Protein AF-A0A916YNK8-F1 (afdb_monomer_lite)

pLDDT: mean 82.69, std 10.83, range [41.94, 93.25]

Secondary structure (DSSP, 8-state):
-PPP-EEEEEEEETTEEEEEEEEEE-SSEEEESS--SS--TT-EEEEE-GGG-EEEEE--SSTTEEEESSPPPHHHHHHHT-

Sequence (82 aa):
MPAITVPAELSMARGVFTTVRIVDLTVHACKLSERLHVSLAGIRGVVWIGAIGPLHVLNRAGLDRLDFDGPLHPSIVAHFNA

Foldseek 3Di:
DPQDWFWKWKDQDPPDIDIWTWRADDQWKTFTPDFDPDQSAQTWIWMGGDPLGTFIWHDHGDRGMTTTPGTDDVVVRVVVND

Structure (mmCIF, N/CA/C/O backbone):
data_AF-A0A916YNK8-F1
#
_entry.id   AF-A0A916YNK8-F1
#
loop_
_atom_site.group_PDB
_atom_site.id
_atom_site.type_symbol
_atom_site.label_atom_id
_atom_site.label_alt_id
_atom_site.label_comp_id
_atom_site.label_asym_id
_atom_site.label_entity_id
_atom_site.label_seq_id
_atom_site.pdbx_PDB_ins_code
_atom_site.Cartn_x
_atom_site.Cartn_y
_atom_site.Cartn_z
_atom_site.occupancy
_atom_site.B_iso_or_equiv
_atom_site.auth_seq_id
_atom_site.auth_comp_id
_atom_site.auth_asym_id
_atom_site.auth_atom_id
_atom_site.pdbx_PDB_model_num
ATOM 1 N N . MET A 1 1 ? 0.658 2.809 23.013 1.00 41.94 1 MET A N 1
ATOM 2 C CA . MET A 1 1 ? 0.382 1.550 22.290 1.00 41.94 1 MET A CA 1
ATOM 3 C C . MET A 1 1 ? 1.168 1.596 20.990 1.00 41.94 1 MET A C 1
ATOM 5 O O . MET A 1 1 ? 1.136 2.653 20.368 1.00 41.94 1 MET A O 1
ATOM 9 N N . PRO A 1 2 ? 1.938 0.559 20.617 1.00 51.31 2 PRO A N 1
ATOM 10 C CA . PRO A 1 2 ? 2.569 0.532 19.300 1.00 51.31 2 PRO A CA 1
ATOM 11 C C . PRO A 1 2 ? 1.464 0.583 18.241 1.00 51.31 2 PRO A C 1
ATOM 13 O O . PRO A 1 2 ? 0.474 -0.138 18.359 1.00 51.31 2 PRO A O 1
ATOM 16 N N . ALA A 1 3 ? 1.595 1.479 17.263 1.00 64.56 3 ALA A N 1
ATOM 17 C CA . ALA A 1 3 ? 0.665 1.531 16.143 1.00 64.56 3 ALA A CA 1
ATOM 18 C C . ALA A 1 3 ? 0.687 0.172 15.430 1.00 64.56 3 ALA A C 1
ATOM 20 O O . ALA A 1 3 ? 1.767 -0.378 15.189 1.00 64.56 3 ALA A O 1
ATOM 21 N N . ILE A 1 4 ? -0.489 -0.382 15.136 1.00 75.69 4 ILE A N 1
ATOM 22 C CA . ILE A 1 4 ? -0.593 -1.597 14.330 1.00 75.69 4 ILE A CA 1
ATOM 23 C C . ILE A 1 4 ? 0.042 -1.286 12.973 1.00 75.69 4 ILE A C 1
ATOM 25 O O . ILE A 1 4 ? -0.210 -0.237 12.383 1.00 75.69 4 ILE A O 1
ATOM 29 N N . THR A 1 5 ? 0.921 -2.174 12.513 1.00 86.69 5 THR A N 1
ATOM 30 C CA . THR A 1 5 ? 1.553 -2.048 11.199 1.00 86.69 5 THR A CA 1
ATOM 31 C C . THR A 1 5 ? 1.268 -3.289 10.383 1.00 86.69 5 THR A C 1
ATOM 33 O O . THR A 1 5 ? 1.425 -4.406 10.878 1.00 86.69 5 THR A O 1
ATOM 36 N N . VAL A 1 6 ? 0.856 -3.094 9.134 1.00 88.31 6 VAL A N 1
ATOM 37 C CA . VAL A 1 6 ? 0.582 -4.187 8.202 1.00 88.31 6 VAL A CA 1
ATOM 38 C C . VAL A 1 6 ? 1.754 -4.302 7.230 1.00 88.31 6 VAL A C 1
ATOM 40 O O . VAL A 1 6 ? 2.101 -3.306 6.588 1.00 88.31 6 VAL A O 1
ATOM 43 N N . PRO A 1 7 ? 2.404 -5.474 7.121 1.00 90.38 7 PRO A N 1
ATOM 44 C CA . PRO A 1 7 ? 3.453 -5.676 6.134 1.00 90.38 7 PRO A CA 1
ATOM 45 C C . PRO A 1 7 ? 2.866 -5.621 4.720 1.00 90.38 7 PRO A C 1
ATOM 47 O O . PRO A 1 7 ? 1.792 -6.160 4.451 1.00 90.38 7 PRO A O 1
ATOM 50 N N . ALA A 1 8 ? 3.594 -4.978 3.818 1.00 90.94 8 ALA A N 1
ATOM 51 C CA . ALA A 1 8 ? 3.265 -4.872 2.410 1.00 90.94 8 ALA A CA 1
ATOM 52 C C . ALA A 1 8 ? 4.529 -5.022 1.561 1.00 90.94 8 ALA A C 1
ATOM 54 O O . ALA A 1 8 ? 5.645 -4.768 2.018 1.00 90.94 8 ALA A O 1
ATOM 55 N N . GLU A 1 9 ? 4.356 -5.417 0.309 1.00 91.75 9 GLU A N 1
ATOM 56 C CA . GLU A 1 9 ? 5.437 -5.454 -0.673 1.00 91.75 9 GLU A CA 1
ATOM 57 C C . GLU A 1 9 ? 5.262 -4.291 -1.637 1.00 91.75 9 GLU A C 1
ATOM 59 O O . GLU A 1 9 ? 4.157 -4.023 -2.093 1.00 91.75 9 GLU A O 1
ATOM 64 N N . LEU A 1 10 ? 6.337 -3.577 -1.946 1.00 89.12 10 LEU A N 1
ATOM 65 C CA . LEU A 1 10 ? 6.325 -2.417 -2.826 1.00 89.12 10 LEU A CA 1
ATOM 66 C C . LEU A 1 10 ? 7.298 -2.633 -3.983 1.00 89.12 10 LEU A C 1
ATOM 68 O O . LEU A 1 10 ? 8.476 -2.906 -3.761 1.00 89.12 10 LEU A O 1
ATOM 72 N N . SER A 1 11 ? 6.829 -2.421 -5.212 1.00 89.06 11 SER A N 1
ATOM 73 C CA . SER A 1 11 ? 7.670 -2.365 -6.407 1.00 89.06 11 SER A CA 1
ATOM 74 C C . SER A 1 11 ? 7.533 -1.017 -7.107 1.00 89.06 11 SER A C 1
ATOM 76 O O . SER A 1 11 ? 6.465 -0.693 -7.614 1.00 89.06 11 SER A O 1
ATOM 78 N N . MET A 1 12 ? 8.606 -0.217 -7.133 1.00 79.38 12 MET A N 1
ATOM 79 C CA . MET A 1 12 ? 8.629 1.122 -7.760 1.00 79.38 12 MET A CA 1
ATOM 80 C C . MET A 1 12 ? 9.497 1.212 -9.021 1.00 79.38 12 MET A C 1
ATOM 82 O O . MET A 1 12 ? 9.353 2.137 -9.811 1.00 79.38 12 MET A O 1
ATOM 86 N N . ALA A 1 13 ? 10.387 0.251 -9.249 1.00 73.25 13 ALA A N 1
ATOM 87 C CA . ALA A 1 13 ? 11.169 0.137 -10.475 1.00 73.25 13 ALA A CA 1
ATOM 88 C C . ALA A 1 13 ? 11.072 -1.309 -10.951 1.00 73.25 13 ALA A C 1
ATOM 90 O O . ALA A 1 13 ? 11.160 -2.218 -10.126 1.00 73.25 13 ALA A O 1
ATOM 91 N N . ARG A 1 14 ? 10.847 -1.506 -12.258 1.00 64.12 14 ARG A N 1
ATOM 92 C CA . ARG A 1 14 ? 10.527 -2.802 -12.886 1.00 64.12 14 ARG A CA 1
ATOM 93 C C . ARG A 1 14 ? 11.321 -3.962 -12.262 1.00 64.12 14 ARG A C 1
ATOM 95 O O . ARG A 1 14 ? 12.489 -4.150 -12.584 1.00 64.12 14 ARG A O 1
ATOM 102 N N . GLY A 1 15 ? 10.655 -4.733 -11.399 1.00 64.94 15 GLY A N 1
ATOM 103 C CA . GLY A 1 15 ? 11.154 -5.995 -10.846 1.00 64.94 15 GLY A CA 1
ATOM 104 C C . GLY A 1 15 ? 11.852 -5.929 -9.484 1.00 64.94 15 GLY A C 1
ATOM 105 O O . GLY A 1 15 ? 12.156 -6.985 -8.940 1.00 64.94 15 GLY A O 1
ATOM 106 N N . VAL A 1 16 ? 12.087 -4.747 -8.903 1.00 77.12 16 VAL A N 1
ATOM 107 C CA . VAL A 1 16 ? 12.619 -4.647 -7.532 1.00 77.12 16 VAL A CA 1
ATOM 108 C C . VAL A 1 16 ? 11.457 -4.583 -6.553 1.00 77.12 16 VAL A C 1
ATOM 110 O O . VAL A 1 16 ? 10.594 -3.715 -6.687 1.00 77.12 16 VAL A O 1
ATOM 113 N N . PHE A 1 17 ? 11.452 -5.488 -5.578 1.00 81.81 17 PHE A N 1
ATOM 114 C CA . PHE A 1 17 ? 10.484 -5.526 -4.487 1.00 81.81 17 PHE A CA 1
ATOM 115 C C . PHE A 1 17 ? 11.183 -5.162 -3.182 1.00 81.81 17 PHE A C 1
ATOM 117 O O . PHE A 1 17 ? 12.272 -5.657 -2.895 1.00 81.81 17 PHE A O 1
ATOM 124 N N . THR A 1 18 ? 10.554 -4.303 -2.388 1.00 85.81 18 THR A N 1
ATOM 125 C CA . THR A 1 18 ? 10.969 -4.010 -1.018 1.00 85.81 18 THR A CA 1
ATOM 126 C C . THR A 1 18 ? 9.797 -4.240 -0.085 1.00 85.81 18 THR A C 1
ATOM 128 O O . THR A 1 18 ? 8.668 -3.855 -0.386 1.00 85.81 18 THR A O 1
ATOM 131 N N . THR A 1 19 ? 10.054 -4.860 1.060 1.00 89.31 19 THR A N 1
ATOM 132 C CA . THR A 1 19 ? 9.058 -4.921 2.127 1.00 89.31 19 THR A CA 1
ATOM 133 C C . THR A 1 19 ? 8.941 -3.540 2.759 1.00 89.31 19 THR A C 1
ATOM 135 O O . THR A 1 19 ? 9.954 -2.901 3.044 1.00 89.31 19 THR A O 1
ATOM 138 N N . VAL A 1 20 ? 7.709 -3.090 2.963 1.00 89.06 20 VAL A N 1
ATOM 139 C CA . VAL A 1 20 ? 7.369 -1.878 3.706 1.00 89.06 20 VAL A CA 1
ATOM 140 C C . VAL A 1 20 ? 6.298 -2.201 4.737 1.00 89.06 20 VAL A C 1
ATOM 142 O O . VAL A 1 20 ? 5.632 -3.236 4.668 1.00 89.06 20 VAL A O 1
ATOM 145 N N . ARG A 1 21 ? 6.098 -1.310 5.700 1.00 91.00 21 ARG A N 1
ATOM 146 C CA . ARG A 1 21 ? 4.991 -1.408 6.657 1.00 91.00 21 ARG A CA 1
ATOM 147 C C . ARG A 1 21 ? 4.034 -0.241 6.508 1.00 91.00 21 ARG A C 1
ATOM 149 O O . ARG A 1 21 ? 4.468 0.905 6.482 1.00 91.00 21 ARG A O 1
ATOM 156 N N . ILE A 1 22 ? 2.740 -0.532 6.452 1.00 90.88 22 ILE A N 1
ATOM 157 C CA . ILE A 1 22 ? 1.668 0.463 6.373 1.00 90.88 22 ILE A CA 1
ATOM 158 C C . ILE A 1 22 ? 1.090 0.683 7.771 1.00 90.88 22 ILE A C 1
ATOM 160 O O . ILE A 1 22 ? 0.767 -0.282 8.460 1.00 90.88 22 ILE A O 1
ATOM 164 N N . VAL A 1 23 ? 0.984 1.947 8.181 1.00 91.00 23 VAL A N 1
ATOM 165 C CA . VAL A 1 23 ? 0.462 2.369 9.499 1.00 91.00 23 VAL A CA 1
ATOM 166 C C . VAL A 1 23 ? -0.942 2.954 9.427 1.00 91.00 23 VAL A C 1
ATOM 168 O O . VAL A 1 23 ? -1.601 3.068 10.451 1.00 91.00 23 VAL A O 1
ATOM 171 N N . ASP A 1 24 ? -1.363 3.386 8.240 1.00 89.69 24 ASP A N 1
ATOM 172 C CA . ASP A 1 24 ? -2.665 4.002 8.017 1.00 89.69 24 ASP A CA 1
ATOM 173 C C . ASP A 1 24 ? -3.059 3.855 6.546 1.00 89.69 24 ASP A C 1
ATOM 175 O O . ASP A 1 24 ? -2.209 3.914 5.643 1.00 89.69 24 ASP A O 1
ATOM 179 N N . LEU A 1 25 ? -4.355 3.677 6.317 1.00 90.25 25 LEU A N 1
ATOM 180 C CA . LEU A 1 25 ? -4.955 3.544 5.003 1.00 90.25 25 LEU A CA 1
ATOM 181 C C . LEU A 1 25 ? -6.102 4.541 4.859 1.00 90.25 25 LEU A C 1
ATOM 183 O O . LEU A 1 25 ? -6.929 4.722 5.744 1.00 90.25 25 LEU A O 1
ATOM 187 N N . THR A 1 26 ? -6.191 5.163 3.694 1.00 91.69 26 THR A N 1
ATOM 188 C CA . THR A 1 26 ? -7.335 5.975 3.282 1.00 91.69 26 THR A CA 1
ATOM 189 C C . THR A 1 26 ? -7.862 5.450 1.954 1.00 91.69 26 THR A C 1
ATOM 191 O O . THR A 1 26 ? -7.233 4.621 1.299 1.00 91.69 26 THR A O 1
ATOM 194 N N . VAL A 1 27 ? -9.000 5.978 1.509 1.00 93.25 27 VAL A N 1
ATOM 195 C CA . VAL A 1 27 ? -9.564 5.644 0.193 1.00 93.25 27 VAL A CA 1
ATOM 196 C C . VAL A 1 27 ? -8.585 5.960 -0.945 1.00 93.25 27 VAL A C 1
ATOM 198 O O . VAL A 1 27 ? -8.619 5.293 -1.968 1.00 93.25 27 VAL A O 1
ATOM 201 N N . HIS A 1 28 ? -7.688 6.936 -0.780 1.00 93.00 28 HIS A N 1
ATOM 202 C CA . HIS A 1 28 ? -6.835 7.431 -1.866 1.00 93.00 28 HIS A CA 1
ATOM 203 C C . HIS A 1 28 ? -5.337 7.255 -1.634 1.00 93.00 28 HIS A C 1
ATOM 205 O O . HIS A 1 28 ? -4.558 7.598 -2.515 1.00 93.00 28 HIS A O 1
ATOM 211 N N . ALA A 1 29 ? -4.915 6.790 -0.463 1.00 92.06 29 ALA A N 1
ATOM 212 C CA . ALA A 1 29 ? -3.502 6.694 -0.125 1.00 92.06 29 ALA A CA 1
ATOM 213 C C . ALA A 1 29 ? -3.257 5.759 1.055 1.00 92.06 29 ALA A C 1
ATOM 215 O O . ALA A 1 29 ? -4.157 5.542 1.867 1.00 92.06 29 ALA A O 1
ATOM 216 N N . CYS A 1 30 ? -2.015 5.316 1.216 1.00 90.62 30 CYS A N 1
ATOM 217 C CA . CYS A 1 30 ? -1.519 4.736 2.456 1.00 90.62 30 CYS A CA 1
ATOM 218 C C . CYS A 1 30 ? -0.315 5.505 3.001 1.00 90.62 30 CYS A C 1
ATOM 220 O O . CYS A 1 30 ? 0.420 6.173 2.264 1.00 90.62 30 CYS A O 1
ATOM 222 N N . LYS A 1 31 ? -0.118 5.389 4.314 1.00 90.56 31 LYS A N 1
ATOM 223 C CA . LYS A 1 31 ? 1.050 5.905 5.020 1.00 90.56 31 LYS A CA 1
ATOM 224 C C . LYS A 1 31 ? 1.960 4.756 5.435 1.00 90.56 31 LYS A C 1
ATOM 226 O O . LYS A 1 31 ? 1.501 3.768 6.005 1.00 90.56 31 LYS A O 1
ATOM 231 N N . LEU A 1 32 ? 3.250 4.906 5.182 1.00 89.31 32 LEU A N 1
ATOM 232 C CA . LEU A 1 32 ? 4.295 3.965 5.551 1.00 89.31 32 LEU A CA 1
ATOM 233 C C . LEU A 1 32 ? 4.854 4.297 6.942 1.00 89.31 32 LEU A C 1
ATOM 235 O O . LEU A 1 32 ? 4.907 5.461 7.341 1.00 89.31 32 LEU A O 1
ATOM 239 N N . SER 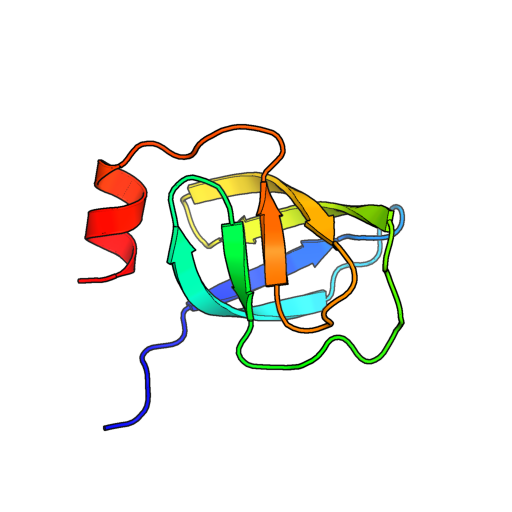A 1 33 ? 5.294 3.285 7.693 1.00 88.19 33 SER A N 1
ATOM 240 C CA . SER A 1 33 ? 5.986 3.498 8.974 1.00 88.19 33 SER A CA 1
ATOM 241 C C . SER A 1 33 ? 7.401 4.039 8.792 1.00 88.19 33 SER A C 1
ATOM 243 O O . SER A 1 33 ? 7.961 4.640 9.705 1.00 88.19 33 SER A O 1
ATOM 245 N N . GLU A 1 34 ? 8.000 3.767 7.636 1.00 82.06 34 GLU A N 1
ATOM 246 C CA . GLU A 1 34 ? 9.367 4.130 7.294 1.00 82.06 34 GLU A CA 1
ATOM 247 C C . GLU A 1 34 ? 9.393 5.090 6.109 1.00 82.06 34 GLU A C 1
ATOM 249 O O . GLU A 1 34 ? 8.547 5.039 5.215 1.00 82.06 34 GLU A O 1
ATOM 254 N N . ARG A 1 35 ? 10.387 5.979 6.104 1.00 77.75 35 ARG A N 1
ATOM 255 C CA . ARG A 1 35 ? 10.665 6.802 4.932 1.00 77.75 35 ARG A CA 1
ATOM 256 C C . ARG A 1 35 ? 11.417 5.966 3.912 1.00 77.75 35 ARG A C 1
ATOM 258 O O . ARG A 1 35 ? 12.442 5.370 4.230 1.00 77.75 35 ARG A O 1
ATOM 265 N N . LEU A 1 36 ? 10.957 5.998 2.670 1.00 75.88 36 LEU A N 1
ATOM 266 C CA . LEU A 1 36 ? 11.696 5.430 1.553 1.00 75.88 36 LEU A CA 1
ATOM 267 C C . LEU A 1 36 ? 13.032 6.178 1.405 1.00 75.88 36 LEU A C 1
ATOM 269 O O . LEU A 1 36 ? 13.060 7.395 1.240 1.00 75.88 36 LEU A O 1
ATOM 273 N N . HIS A 1 37 ? 14.148 5.450 1.491 1.00 64.62 37 HIS A N 1
ATOM 274 C CA . HIS A 1 37 ? 15.503 6.022 1.443 1.00 64.62 37 HIS A CA 1
ATOM 275 C C . HIS A 1 37 ? 15.875 6.612 0.076 1.00 64.62 37 HIS A C 1
ATOM 277 O O . HIS A 1 37 ? 16.817 7.395 -0.030 1.00 64.62 37 HIS A O 1
ATOM 283 N N . VAL A 1 38 ? 15.132 6.253 -0.969 1.00 63.88 38 VAL A N 1
ATOM 284 C CA . VAL A 1 38 ? 15.292 6.804 -2.311 1.00 63.88 38 VAL A CA 1
ATOM 285 C C . VAL A 1 38 ? 14.170 7.810 -2.539 1.00 63.88 38 VAL A C 1
ATOM 287 O O . VAL A 1 38 ? 13.001 7.508 -2.290 1.00 63.88 38 VAL A O 1
ATOM 290 N N . SER A 1 39 ? 14.515 9.006 -3.024 1.00 63.91 39 SER A N 1
ATOM 291 C CA . SER A 1 39 ? 13.520 9.960 -3.515 1.00 63.91 39 SER A CA 1
ATOM 292 C C . SER A 1 39 ? 12.879 9.382 -4.771 1.00 63.91 39 SER A C 1
ATOM 294 O O . SER A 1 39 ? 13.377 9.545 -5.880 1.00 63.91 39 SER A O 1
ATOM 296 N N . LEU A 1 40 ? 11.787 8.651 -4.574 1.00 65.31 40 LEU A N 1
ATOM 297 C CA . LEU A 1 40 ? 10.989 8.056 -5.642 1.00 65.31 40 LEU A CA 1
ATOM 298 C C . LEU A 1 40 ? 9.826 8.990 -6.016 1.00 65.31 40 LEU A C 1
ATOM 300 O O . LEU A 1 40 ? 8.803 8.545 -6.527 1.00 65.31 40 LEU A O 1
ATOM 304 N N . ALA A 1 41 ? 9.965 10.291 -5.743 1.00 72.69 41 ALA A N 1
ATOM 305 C CA . ALA A 1 41 ? 8.944 11.284 -6.041 1.00 72.69 41 ALA A CA 1
ATOM 306 C C . ALA A 1 41 ? 8.608 11.272 -7.543 1.00 72.69 41 ALA A C 1
ATOM 308 O O . ALA A 1 41 ? 9.487 11.404 -8.392 1.00 72.69 41 ALA A O 1
ATOM 309 N N . GLY A 1 42 ? 7.327 11.104 -7.866 1.00 73.94 42 GLY A N 1
ATOM 310 C CA . GLY A 1 42 ? 6.834 11.001 -9.239 1.00 73.94 42 GLY A CA 1
ATOM 311 C C . GLY A 1 42 ? 6.947 9.606 -9.861 1.00 73.94 42 GLY A C 1
ATOM 312 O O . GLY A 1 42 ? 6.502 9.419 -10.993 1.00 73.94 42 GLY A O 1
ATOM 313 N N . ILE A 1 43 ? 7.492 8.619 -9.145 1.00 79.56 43 ILE A N 1
ATOM 314 C CA . ILE A 1 43 ? 7.619 7.248 -9.644 1.00 79.56 43 ILE A CA 1
ATOM 315 C C . ILE A 1 43 ? 6.340 6.466 -9.349 1.00 79.56 43 ILE A C 1
ATOM 317 O O . ILE A 1 43 ? 5.791 6.512 -8.244 1.00 79.56 43 ILE A O 1
ATOM 321 N N . ARG A 1 44 ? 5.866 5.752 -10.375 1.00 86.56 44 ARG A N 1
ATOM 322 C CA . ARG A 1 44 ? 4.726 4.841 -10.288 1.00 86.56 44 ARG A CA 1
ATOM 323 C C . ARG A 1 44 ? 5.193 3.444 -9.918 1.00 86.56 44 ARG A C 1
ATOM 325 O O . ARG A 1 44 ? 6.209 2.974 -10.424 1.00 86.56 44 ARG A O 1
ATOM 332 N N . GLY A 1 45 ? 4.414 2.780 -9.082 1.00 88.56 45 GLY A N 1
ATOM 333 C CA . GLY A 1 45 ? 4.696 1.434 -8.622 1.00 88.56 45 GLY A CA 1
ATOM 334 C C . GLY A 1 45 ? 3.437 0.633 -8.353 1.00 88.56 45 GLY A C 1
ATOM 335 O O . GLY A 1 45 ? 2.323 1.068 -8.642 1.00 88.56 45 GLY A O 1
ATOM 336 N N . VAL A 1 46 ? 3.639 -0.540 -7.772 1.00 90.62 46 VAL A N 1
ATOM 337 C CA . VAL A 1 46 ? 2.583 -1.420 -7.285 1.00 90.62 46 VAL A CA 1
ATOM 338 C C . VAL A 1 46 ? 2.891 -1.771 -5.837 1.00 90.62 46 VAL A C 1
ATOM 340 O O . VAL A 1 46 ? 4.035 -2.097 -5.516 1.00 90.62 46 VAL A O 1
ATOM 343 N N . VAL A 1 47 ? 1.891 -1.679 -4.965 1.00 89.94 47 VAL A N 1
ATOM 344 C CA . VAL A 1 47 ? 1.973 -2.142 -3.579 1.00 89.94 47 VAL A CA 1
ATOM 345 C C . VAL A 1 47 ? 1.019 -3.314 -3.368 1.00 89.94 47 VAL A C 1
ATOM 347 O O . VAL A 1 47 ? -0.131 -3.258 -3.793 1.00 89.94 47 VAL A O 1
ATOM 350 N N . TRP A 1 48 ? 1.488 -4.369 -2.714 1.00 91.06 48 TRP A N 1
ATOM 351 C CA . TRP A 1 48 ? 0.701 -5.529 -2.313 1.00 91.06 48 TRP A CA 1
ATOM 352 C C . TRP A 1 48 ? 0.503 -5.495 -0.808 1.00 91.06 48 TRP A C 1
ATOM 354 O O . TRP A 1 48 ? 1.457 -5.636 -0.045 1.00 91.06 48 TRP A O 1
ATOM 364 N N . ILE A 1 49 ? -0.742 -5.306 -0.381 1.00 88.00 49 ILE A N 1
ATOM 365 C CA . ILE A 1 49 ? -1.106 -5.233 1.036 1.00 88.00 49 ILE A CA 1
ATOM 366 C C . ILE A 1 49 ? -1.789 -6.546 1.419 1.00 88.00 49 ILE A C 1
ATOM 368 O O . ILE A 1 49 ? -3.013 -6.659 1.346 1.00 88.00 49 ILE A O 1
ATOM 372 N N . GLY A 1 50 ? -1.004 -7.567 1.769 1.00 81.31 50 GLY A N 1
ATOM 373 C CA . GLY A 1 50 ? -1.530 -8.901 2.082 1.00 81.31 50 GLY A CA 1
ATOM 374 C C . GLY A 1 50 ? -2.515 -9.407 1.014 1.00 81.31 50 GLY A C 1
ATOM 375 O O . GLY A 1 50 ? -2.160 -9.531 -0.155 1.00 81.31 50 GLY A O 1
ATOM 376 N N . ALA A 1 51 ? -3.769 -9.658 1.410 1.00 74.62 51 ALA A N 1
ATOM 377 C CA . ALA A 1 51 ? -4.836 -1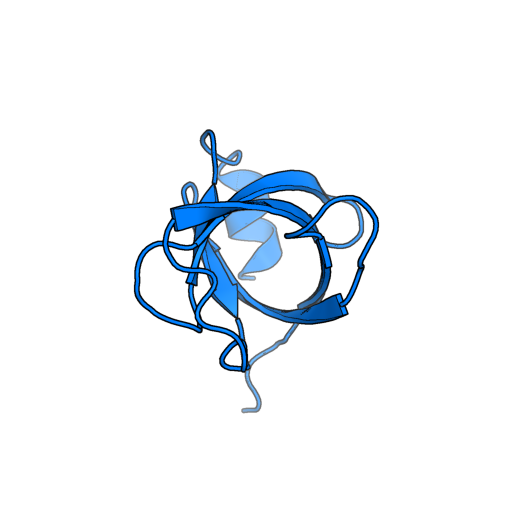0.155 0.532 1.00 74.62 51 ALA A CA 1
ATOM 378 C C . ALA A 1 51 ? -5.611 -9.069 -0.252 1.00 74.62 51 ALA A C 1
ATOM 380 O O . ALA A 1 51 ? -6.477 -9.410 -1.053 1.00 74.62 51 ALA A O 1
ATOM 381 N N . ILE A 1 52 ? -5.328 -7.775 -0.045 1.00 82.00 52 ILE A N 1
ATOM 382 C CA . ILE A 1 52 ? -6.030 -6.658 -0.720 1.00 82.00 52 ILE A CA 1
ATOM 383 C C . ILE A 1 52 ? -5.577 -6.520 -2.189 1.00 82.00 52 ILE A C 1
ATOM 385 O O . ILE A 1 52 ? -6.280 -5.937 -3.012 1.00 82.00 52 ILE A O 1
ATOM 389 N N . GLY A 1 53 ? -4.451 -7.146 -2.546 1.00 74.94 53 GLY A N 1
ATOM 390 C CA . GLY A 1 53 ? -3.983 -7.283 -3.922 1.00 74.94 53 GLY A CA 1
ATOM 391 C C . GLY A 1 53 ? -3.019 -6.180 -4.365 1.00 74.94 53 GLY A C 1
ATOM 392 O O . GLY A 1 53 ? -2.592 -5.362 -3.546 1.00 74.94 53 GLY A O 1
ATOM 393 N N . PRO A 1 54 ? -2.636 -6.189 -5.656 1.00 88.38 54 PRO A N 1
ATOM 394 C CA . PRO A 1 54 ? -1.797 -5.152 -6.234 1.00 88.38 54 PRO A CA 1
ATOM 395 C C . PRO A 1 54 ? -2.579 -3.846 -6.375 1.00 88.38 54 PRO A C 1
ATOM 397 O O . PRO A 1 54 ? -3.581 -3.782 -7.086 1.00 88.38 54 PRO A O 1
ATOM 400 N N . LEU A 1 55 ? -2.076 -2.786 -5.756 1.00 90.50 55 LEU A N 1
ATOM 401 C CA . LEU A 1 55 ? -2.580 -1.428 -5.906 1.00 90.50 55 LEU A CA 1
ATOM 402 C C . LEU A 1 55 ? -1.541 -0.593 -6.634 1.00 90.50 55 LEU A C 1
ATOM 404 O O . LEU A 1 55 ? -0.393 -0.489 -6.199 1.00 90.50 55 LEU A O 1
ATOM 408 N N . HIS A 1 56 ? -1.940 0.015 -7.744 1.00 91.31 56 HIS A N 1
ATOM 409 C CA . HIS A 1 56 ? -1.094 0.976 -8.432 1.00 91.31 56 HIS A CA 1
ATOM 410 C C . HIS A 1 56 ? -0.947 2.222 -7.566 1.00 91.31 56 HIS A C 1
ATOM 412 O O . HIS A 1 56 ? -1.934 2.764 -7.069 1.00 91.31 56 HIS A O 1
ATOM 418 N N . VAL A 1 57 ? 0.291 2.665 -7.381 1.00 89.81 57 VAL A N 1
ATOM 419 C CA . VAL A 1 57 ? 0.624 3.790 -6.510 1.00 89.81 57 VAL A CA 1
ATOM 420 C C . VAL A 1 57 ? 1.518 4.797 -7.203 1.00 89.81 57 VAL A C 1
ATOM 422 O O . VAL A 1 57 ? 2.325 4.463 -8.069 1.00 89.81 57 VAL A O 1
ATOM 425 N N 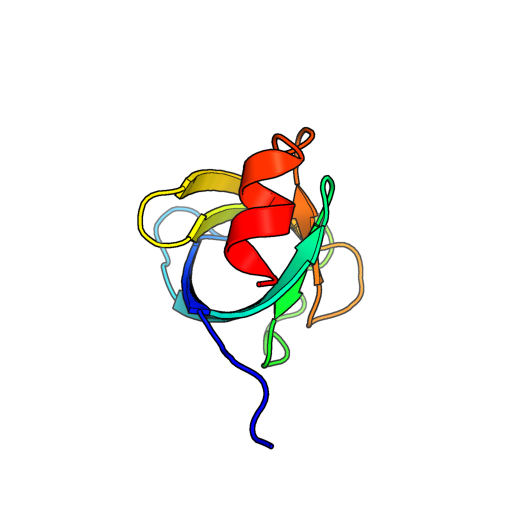. LEU A 1 58 ? 1.404 6.040 -6.760 1.00 88.31 58 LEU A N 1
ATOM 426 C CA . LEU A 1 58 ? 2.289 7.141 -7.071 1.00 88.31 58 LEU A CA 1
ATOM 427 C C . LEU A 1 58 ? 2.867 7.682 -5.763 1.00 88.31 58 LEU A C 1
ATOM 429 O O . LEU A 1 58 ? 2.132 8.045 -4.847 1.00 88.31 58 LEU A O 1
ATOM 433 N N . ASN A 1 59 ? 4.188 7.796 -5.687 1.00 82.50 59 ASN A N 1
ATOM 434 C CA . ASN A 1 59 ? 4.832 8.502 -4.584 1.00 82.50 59 ASN A CA 1
ATOM 435 C C . ASN A 1 59 ? 4.844 10.007 -4.889 1.00 82.50 59 ASN A C 1
ATOM 437 O O . ASN A 1 59 ? 5.618 10.470 -5.732 1.00 82.50 59 ASN A O 1
ATOM 441 N N . ARG A 1 60 ? 3.960 10.783 -4.252 1.00 70.62 60 ARG A N 1
ATOM 442 C CA . ARG A 1 60 ? 4.008 12.252 -4.312 1.00 70.62 60 ARG A CA 1
ATOM 443 C C . ARG A 1 60 ? 4.905 12.757 -3.188 1.00 70.62 60 ARG A C 1
ATOM 445 O O . ARG A 1 60 ? 4.737 12.344 -2.052 1.00 70.62 60 ARG A O 1
ATOM 452 N N . ALA A 1 61 ? 5.845 13.638 -3.536 1.00 56.72 61 ALA A N 1
ATOM 453 C CA . ALA A 1 61 ? 6.899 14.183 -2.675 1.00 56.72 61 ALA A CA 1
ATOM 454 C C . ALA A 1 61 ? 6.539 14.205 -1.170 1.00 56.72 61 ALA A C 1
ATOM 456 O O . ALA A 1 61 ? 5.747 15.025 -0.713 1.00 56.72 61 ALA A O 1
ATOM 457 N N . GLY A 1 62 ? 7.140 13.267 -0.434 1.00 61.53 62 GLY A N 1
ATOM 458 C CA . GLY A 1 62 ? 6.803 12.910 0.944 1.00 61.53 62 GLY A CA 1
ATOM 459 C C . GLY A 1 62 ? 7.097 11.421 1.125 1.00 61.53 62 GLY A C 1
ATOM 460 O O . GLY A 1 62 ? 6.334 10.576 0.686 1.00 61.53 62 GLY A O 1
ATOM 461 N N . LEU A 1 63 ? 8.265 11.081 1.675 1.00 68.00 63 LEU A N 1
ATOM 462 C CA . LEU A 1 63 ? 8.849 9.730 1.577 1.00 68.00 63 LEU A CA 1
ATOM 463 C C . LEU A 1 63 ? 8.081 8.627 2.332 1.00 68.00 63 LEU A C 1
ATOM 465 O O . LEU A 1 63 ? 8.499 7.473 2.287 1.00 68.00 63 LEU A O 1
ATOM 469 N N . ASP A 1 64 ? 7.010 8.970 3.043 1.00 83.50 64 ASP A N 1
ATOM 470 C CA . ASP A 1 64 ? 6.198 8.078 3.868 1.00 83.50 64 ASP A CA 1
ATOM 471 C C . ASP A 1 64 ? 4.748 7.938 3.373 1.00 83.50 64 ASP A C 1
ATOM 473 O O . ASP A 1 64 ? 3.938 7.331 4.068 1.00 83.50 64 ASP A O 1
ATOM 477 N N . ARG A 1 65 ? 4.383 8.473 2.199 1.00 87.69 65 ARG A N 1
ATOM 478 C CA . ARG A 1 65 ? 3.014 8.371 1.665 1.00 87.69 65 ARG A CA 1
ATOM 479 C C . ARG A 1 65 ? 2.986 7.887 0.220 1.00 87.69 65 ARG A C 1
ATOM 481 O O . ARG A 1 65 ? 3.731 8.372 -0.627 1.00 87.69 65 ARG A O 1
ATOM 488 N N . LEU A 1 66 ? 2.069 6.964 -0.062 1.00 89.12 66 LEU A N 1
ATOM 489 C CA . LEU A 1 66 ? 1.788 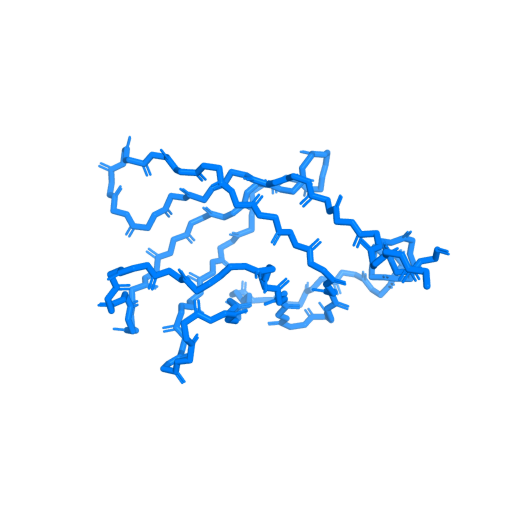6.456 -1.402 1.00 89.12 66 LEU A CA 1
ATOM 490 C C . LEU A 1 66 ? 0.338 6.761 -1.760 1.00 89.12 66 LEU A C 1
ATOM 492 O O . LEU A 1 66 ? -0.566 6.314 -1.060 1.00 89.12 66 LEU A O 1
ATOM 496 N N . ASP A 1 67 ? 0.116 7.501 -2.840 1.00 91.06 67 ASP A N 1
ATOM 497 C CA . ASP A 1 67 ? -1.227 7.773 -3.347 1.00 91.06 67 ASP A CA 1
ATOM 498 C C . ASP A 1 67 ? -1.639 6.673 -4.331 1.00 91.06 67 ASP A C 1
ATOM 500 O O . ASP A 1 67 ? -0.840 6.258 -5.168 1.00 91.06 67 ASP A O 1
ATOM 504 N N . PHE A 1 68 ? -2.878 6.203 -4.254 1.00 91.25 68 PHE A N 1
ATOM 505 C CA . PHE A 1 68 ? -3.418 5.174 -5.137 1.00 91.25 68 PHE A CA 1
ATOM 506 C C . PHE A 1 68 ? -3.857 5.753 -6.486 1.00 91.25 68 PHE A C 1
ATOM 508 O O . PHE A 1 68 ? -4.441 6.837 -6.563 1.00 91.25 68 PHE A O 1
ATOM 515 N N . ASP A 1 69 ? -3.630 4.993 -7.557 1.00 89.81 69 ASP A N 1
ATOM 516 C CA . ASP A 1 69 ? -4.211 5.237 -8.880 1.00 89.81 69 ASP A CA 1
ATOM 517 C C . ASP A 1 69 ? -5.637 4.662 -8.922 1.00 89.81 69 ASP A C 1
ATOM 519 O O . ASP A 1 69 ? -5.903 3.604 -9.491 1.00 89.81 69 ASP A O 1
ATOM 523 N N . GLY A 1 70 ? -6.539 5.338 -8.208 1.00 88.12 70 GLY A N 1
ATOM 524 C CA . GLY A 1 70 ? -7.937 4.944 -8.029 1.00 88.12 70 GLY A CA 1
ATOM 525 C C . GLY A 1 70 ? -8.329 4.762 -6.556 1.00 88.12 70 GLY A C 1
ATOM 526 O O . GLY A 1 70 ? -7.470 4.532 -5.706 1.00 88.12 70 GLY A O 1
ATOM 527 N N . PRO A 1 71 ? -9.623 4.907 -6.216 1.00 90.00 71 PRO A N 1
ATOM 528 C CA . PRO A 1 71 ? -10.085 4.769 -4.842 1.00 90.00 71 PRO A CA 1
ATOM 529 C C . PRO A 1 71 ? -10.179 3.302 -4.399 1.00 90.00 71 PRO A C 1
ATOM 531 O O . PRO A 1 71 ? -10.673 2.447 -5.134 1.00 90.00 71 PRO A O 1
ATOM 534 N N . LEU A 1 72 ? -9.803 3.031 -3.151 1.00 90.19 72 LEU A N 1
ATOM 535 C CA . LEU A 1 72 ? -10.157 1.799 -2.450 1.00 90.19 72 LEU A CA 1
ATOM 536 C C . LEU A 1 72 ? -11.607 1.827 -1.974 1.00 90.19 72 LEU A C 1
ATOM 538 O O . LEU A 1 72 ? -12.160 2.871 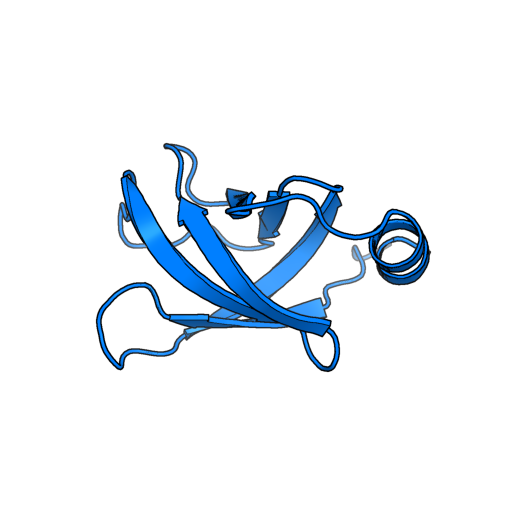-1.630 1.00 90.19 72 LEU A O 1
ATOM 542 N N . HIS A 1 73 ? -12.219 0.652 -1.873 1.00 90.69 73 HIS A N 1
ATOM 543 C CA . HIS A 1 73 ? -13.546 0.550 -1.284 1.00 90.69 73 HIS A CA 1
ATOM 544 C C . HIS A 1 73 ? -13.508 0.942 0.212 1.00 90.69 73 HIS A C 1
ATOM 546 O O . HIS A 1 73 ? -12.665 0.411 0.943 1.00 90.69 73 HIS A O 1
ATOM 552 N N . PRO A 1 74 ? -14.422 1.796 0.719 1.00 92.06 74 PRO A N 1
ATOM 553 C CA . PRO A 1 74 ? -14.401 2.253 2.114 1.00 92.06 74 PRO A CA 1
ATOM 554 C C . PRO A 1 74 ? -14.412 1.128 3.156 1.00 92.06 74 PRO A C 1
ATOM 556 O O . PRO A 1 74 ? -13.802 1.266 4.209 1.00 92.06 74 PRO A O 1
ATOM 559 N N . SER A 1 75 ? -15.047 -0.012 2.864 1.00 90.94 75 SER A N 1
ATOM 560 C CA . SER A 1 75 ? -15.033 -1.176 3.767 1.00 90.94 75 SER A CA 1
ATOM 561 C C . SER A 1 75 ? -13.643 -1.790 3.945 1.00 90.94 75 SER A C 1
ATOM 563 O O . SER A 1 75 ? -13.352 -2.292 5.023 1.00 90.94 75 SER A O 1
ATOM 565 N N . ILE A 1 76 ? -12.780 -1.732 2.922 1.00 88.19 76 ILE A N 1
ATOM 566 C CA . ILE A 1 76 ? -11.386 -2.191 3.028 1.00 88.19 76 ILE A CA 1
ATOM 567 C C . ILE A 1 76 ? -10.629 -1.265 3.978 1.00 88.19 76 ILE A C 1
ATOM 569 O O . ILE A 1 76 ? -9.922 -1.735 4.860 1.00 88.19 76 ILE A O 1
ATOM 573 N N . VAL A 1 77 ? -10.832 0.046 3.833 1.00 90.00 77 VAL A N 1
ATOM 574 C CA . VAL A 1 77 ? -10.227 1.066 4.699 1.00 90.00 77 VAL A CA 1
ATOM 575 C C . VAL A 1 77 ? -10.685 0.898 6.148 1.00 90.00 77 VAL A C 1
ATOM 577 O O . VAL A 1 77 ? -9.858 0.855 7.052 1.00 90.00 77 VAL A O 1
ATOM 580 N N . ALA A 1 78 ? -11.993 0.746 6.367 1.00 87.62 78 ALA A N 1
ATOM 581 C CA . ALA A 1 78 ? -12.559 0.540 7.696 1.00 87.62 78 ALA A CA 1
ATOM 582 C C . ALA A 1 78 ? -12.051 -0.753 8.346 1.00 87.62 78 ALA A C 1
ATOM 584 O O . ALA A 1 78 ? -11.752 -0.748 9.531 1.00 87.62 78 ALA A O 1
ATOM 585 N N . HIS A 1 79 ? -11.927 -1.839 7.579 1.00 86.75 79 HIS A N 1
ATOM 586 C CA . HIS A 1 79 ? -11.385 -3.099 8.085 1.00 86.75 79 HIS A CA 1
ATOM 587 C C . HIS A 1 79 ? -9.887 -3.011 8.397 1.00 86.75 79 HIS A C 1
ATOM 589 O O . HIS A 1 79 ? -9.445 -3.566 9.393 1.00 86.75 79 HIS A O 1
ATOM 595 N N . PHE A 1 80 ? -9.110 -2.315 7.563 1.00 85.88 80 PHE A N 1
ATOM 596 C CA . PHE A 1 80 ? -7.671 -2.143 7.763 1.00 85.88 80 PHE A CA 1
ATOM 597 C C . PHE A 1 80 ? -7.350 -1.297 9.006 1.00 85.88 80 PHE A C 1
ATOM 599 O O . PHE A 1 80 ? -6.385 -1.589 9.704 1.00 85.88 80 PHE A O 1
ATOM 606 N N . ASN A 1 81 ? -8.144 -0.252 9.268 1.00 83.62 81 ASN A N 1
ATOM 607 C CA . ASN A 1 81 ? -7.921 0.698 10.364 1.00 83.62 81 ASN A CA 1
ATOM 608 C C . ASN A 1 81 ? -8.618 0.319 11.690 1.00 83.62 81 ASN A C 1
ATOM 610 O O . ASN A 1 81 ? -8.529 1.095 12.644 1.00 83.62 81 ASN A O 1
ATOM 614 N N . ALA A 1 82 ? -9.356 -0.796 11.739 1.00 83.44 82 AL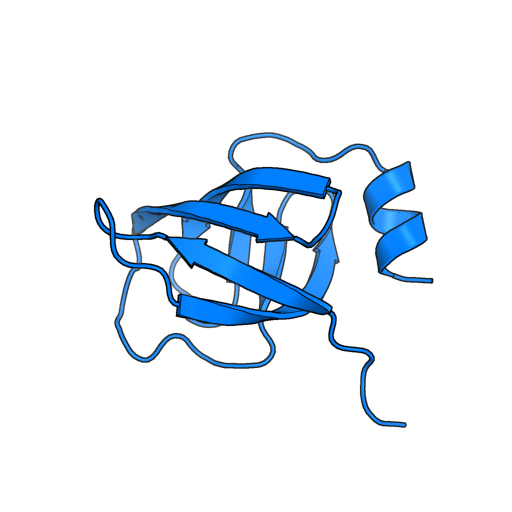A A N 1
ATOM 615 C CA . ALA A 1 82 ? -10.041 -1.289 12.941 1.00 83.44 82 ALA A CA 1
ATOM 616 C C . ALA A 1 82 ? -9.076 -1.997 13.905 1.00 83.44 82 ALA A C 1
ATOM 618 O O . ALA A 1 82 ? -9.265 -1.826 15.131 1.00 83.44 82 ALA A O 1
#

Organism: NCBI:txid1703341

Radius of gyration: 11.78 Å; chains: 1; bounding box: 30×24×35 Å